Protein AF-A0EZT9-F1 (afdb_monomer_lite)

pLDDT: mean 88.37, std 11.9, range [39.78, 97.0]

Organism: Scophthalmus maximus (NCBI:txid52904)

Sequence (164 aa):
MTEWETAPAVAETPEIKLFGKWSTDDVQINDISLQDYIAVKEKYAKYLPHSGGRYAAKRFRKAQCPIVERLTNSMMMHGRNNGKKLMTVRIVKHAFEIIHLLTGENPLQVLVNAIINSGPREDSTRIGRAGTVRRQAVDVSPLRRVNQAIWLLCTGAREAAFRN

Radius of gyration: 20.3 Å; chains: 1; bounding box: 55×31×79 Å

Foldseek 3Di:
DDDDPDDPPPPPDPQQAACVPFGLDPADQPDPLQVQQAQRDDVARHNFLDDPDPQPPDPPSNSNRHLVVLLLQLLQDDPVSPPVSVVSSVVVVVVQVVVCVVPVDRSNNVVSVQLVVQFDQKDWDWDDDPPDTDTDIDGDRSNNSSNVSSNVVSVVVCVVPVPD

InterPro domains:
  IPR000235 Small ribosomal subunit protein uS7 [PIRSF002122] (12-164)
  IPR000235 Small ribosomal subunit protein uS7 [PTHR11205] (10-164)
  IPR005716 Ribosomal protein uS7, eukaryotic/archaeal [TIGR01028] (15-164)
  IPR005716 Ribosomal protein uS7, eukaryotic/archaeal [cd14867] (17-164)
  IPR020606 Small ribosomal subunit protein uS7, conserved site [PS00052] (69-95)
  IPR023798 Small ribosomal subunit protein uS7 domain [PF00177] (44-163)
  IPR036823 Small ribosomal subunit protein uS7 domain superfamily [G3DSA:1.10.455.10] (2-164)
  IPR036823 Small ribosomal subunit protein uS7 domain superfamily [SSF47973] (16-164)

Secondary structure (DSSP, 8-state):
------------PPP--BTTTB-STT-----GGGGGG---SGGG--SSS-----TTSSTTGGGGS-HHHHHHHHHT-SSTTTT-HHHHHHHHHHHHHHHHHHHSS-HHHHHHHHHHHHS-SEEEEEEEETTEEEEEEEEPPHHHHHHHHHHHHHHHHHHHHS--

Structure (mmCIF, N/CA/C/O backbone):
data_AF-A0EZT9-F1
#
_entry.id   AF-A0EZT9-F1
#
loop_
_atom_site.group_PDB
_atom_site.id
_atom_site.type_symbol
_atom_site.label_atom_id
_atom_site.label_alt_id
_atom_site.label_comp_id
_atom_site.label_asym_id
_atom_site.label_entity_id
_atom_site.label_seq_id
_atom_site.pdbx_PDB_ins_code
_atom_site.Cartn_x
_atom_site.Cartn_y
_atom_site.Cartn_z
_atom_site.occupancy
_atom_site.B_iso_or_equiv
_atom_site.auth_seq_id
_atom_site.auth_comp_id
_atom_site.auth_asym_id
_atom_site.auth_atom_id
_atom_site.pdbx_PDB_model_num
ATOM 1 N N . MET A 1 1 ? -16.391 -5.107 59.588 1.00 39.78 1 MET A N 1
ATOM 2 C CA . MET A 1 1 ? -17.049 -4.874 58.287 1.00 39.78 1 MET A CA 1
ATOM 3 C C . MET A 1 1 ? -15.984 -4.336 57.357 1.00 39.78 1 MET A C 1
ATOM 5 O O . MET A 1 1 ? -15.564 -3.206 57.527 1.00 39.78 1 MET A O 1
ATOM 9 N N . THR A 1 2 ? -15.435 -5.200 56.509 1.00 42.28 2 THR A N 1
ATOM 10 C CA . THR A 1 2 ? -14.370 -4.874 55.556 1.00 42.28 2 THR A CA 1
ATOM 11 C C . THR A 1 2 ? -14.983 -4.179 54.347 1.00 42.28 2 THR A C 1
ATOM 13 O O . THR A 1 2 ? -15.737 -4.804 53.601 1.00 42.28 2 THR A O 1
ATOM 16 N N . GLU A 1 3 ? -14.696 -2.890 54.190 1.00 46.06 3 GLU A N 1
ATOM 17 C CA . GLU A 1 3 ? -14.966 -2.152 52.959 1.00 46.06 3 GLU A CA 1
ATOM 18 C C . GLU A 1 3 ? -14.082 -2.726 51.849 1.00 46.06 3 GLU A C 1
ATOM 20 O O . GLU A 1 3 ? -12.867 -2.857 51.990 1.00 46.06 3 GLU A O 1
ATOM 25 N N . TRP A 1 4 ? -14.723 -3.159 50.773 1.00 55.16 4 TRP A N 1
ATOM 26 C CA . TRP A 1 4 ? -14.081 -3.628 49.560 1.00 55.16 4 TRP A CA 1
ATOM 27 C C . TRP A 1 4 ? -13.764 -2.394 48.712 1.00 55.16 4 TRP A C 1
ATOM 29 O O . TRP A 1 4 ? -14.658 -1.619 48.375 1.00 55.16 4 TRP A O 1
ATOM 39 N N . GLU A 1 5 ? -12.488 -2.193 48.384 1.00 49.56 5 GLU A N 1
ATOM 40 C CA . GLU A 1 5 ? -12.074 -1.218 47.377 1.00 49.56 5 GLU A CA 1
ATOM 41 C C . GLU A 1 5 ? -12.732 -1.584 46.040 1.00 49.56 5 GLU A C 1
ATOM 43 O O . GLU A 1 5 ? -12.378 -2.568 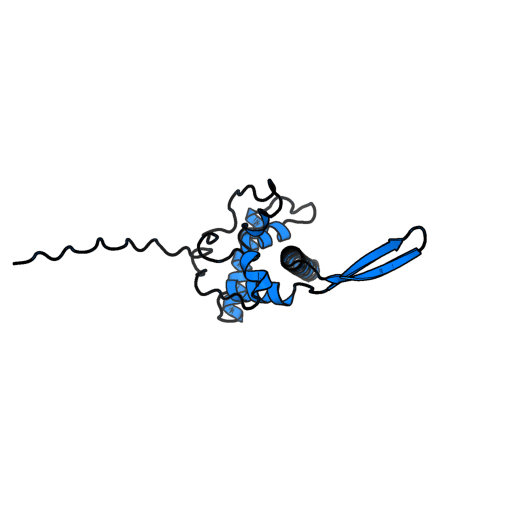45.387 1.00 49.56 5 GLU A O 1
ATOM 48 N N . THR A 1 6 ? -13.710 -0.784 45.618 1.00 56.25 6 THR A N 1
ATOM 49 C CA . THR A 1 6 ? -14.149 -0.720 44.224 1.00 56.25 6 THR A CA 1
ATOM 50 C C . THR A 1 6 ? -12.939 -0.350 43.370 1.00 56.25 6 THR A C 1
ATOM 52 O O . THR A 1 6 ? -12.494 0.799 43.401 1.00 56.25 6 THR A O 1
ATOM 55 N N . ALA A 1 7 ? -12.404 -1.303 42.603 1.00 53.88 7 ALA A N 1
ATOM 56 C CA . ALA A 1 7 ? -11.439 -1.001 41.552 1.00 53.88 7 ALA A CA 1
ATOM 57 C C . ALA A 1 7 ? -12.009 0.117 40.653 1.00 53.88 7 ALA A C 1
ATOM 59 O O . ALA A 1 7 ? -13.194 0.057 40.303 1.00 53.88 7 ALA A O 1
ATOM 60 N N . PRO A 1 8 ? -11.224 1.150 40.294 1.00 48.44 8 PRO A N 1
ATOM 61 C CA . PRO A 1 8 ? -11.726 2.224 39.451 1.00 48.44 8 PRO A CA 1
ATOM 62 C C . PRO A 1 8 ? -12.189 1.627 38.123 1.00 48.44 8 PRO A C 1
ATOM 64 O O . PRO A 1 8 ? -11.453 0.870 37.488 1.00 48.44 8 PRO A O 1
ATOM 67 N N . ALA A 1 9 ? -13.420 1.952 37.724 1.00 48.53 9 ALA A N 1
ATOM 68 C CA . ALA A 1 9 ? -13.963 1.576 36.429 1.00 48.53 9 ALA A CA 1
ATOM 69 C C . ALA A 1 9 ? -12.957 1.994 35.350 1.00 48.53 9 ALA A C 1
ATOM 71 O O . ALA A 1 9 ? -12.663 3.182 35.196 1.00 48.53 9 ALA A O 1
ATOM 72 N N . VAL A 1 10 ? -12.388 1.013 34.645 1.00 52.72 10 VAL A N 1
ATOM 73 C CA . VAL A 1 10 ? -11.550 1.265 33.477 1.00 52.72 10 VAL A CA 1
ATOM 74 C C . VAL A 1 10 ? -12.440 2.029 32.511 1.00 52.72 10 VAL A C 1
ATOM 76 O O . VAL A 1 10 ? -13.406 1.474 31.995 1.00 52.72 10 VAL A O 1
ATOM 79 N N . ALA A 1 11 ? -12.182 3.324 32.342 1.00 47.41 11 ALA A N 1
ATOM 80 C CA . ALA A 1 11 ? -12.879 4.118 31.351 1.00 47.41 11 ALA A CA 1
ATOM 81 C C . ALA A 1 11 ? -12.663 3.424 30.004 1.00 47.41 11 ALA A C 1
ATOM 83 O O . ALA A 1 11 ? -11.530 3.384 29.519 1.00 47.41 11 ALA A O 1
ATOM 84 N N . GLU A 1 12 ? -13.716 2.823 29.443 1.00 57.19 12 GLU A N 1
ATOM 85 C CA . GLU A 1 12 ? -13.663 2.237 28.110 1.00 57.19 12 GLU A CA 1
ATOM 86 C C . GLU A 1 12 ? -13.284 3.355 27.141 1.00 57.19 12 GLU A C 1
ATOM 88 O O . GLU A 1 12 ? -14.081 4.235 26.804 1.00 57.19 12 GLU A O 1
ATOM 93 N N . THR A 1 13 ? -12.012 3.387 26.752 1.00 63.56 13 THR A N 1
ATOM 94 C CA . THR A 1 13 ? -11.543 4.299 25.719 1.00 63.56 13 THR A CA 1
ATOM 95 C C . THR A 1 13 ? -12.343 3.997 24.455 1.00 63.56 13 THR A C 1
ATOM 97 O O . THR A 1 13 ? -12.365 2.834 24.046 1.00 63.56 13 THR A O 1
ATOM 100 N N . PRO A 1 14 ? -12.996 4.993 23.831 1.00 71.62 14 PRO A N 1
ATOM 101 C CA . PRO A 1 14 ? -13.825 4.747 22.662 1.00 71.62 14 PRO A CA 1
ATOM 102 C C . PRO A 1 14 ? -12.993 4.082 21.563 1.00 71.62 14 PRO A C 1
ATOM 104 O O . PRO A 1 14 ? -11.941 4.593 21.167 1.00 71.62 14 PRO A O 1
ATOM 107 N N . GLU A 1 15 ? -13.479 2.936 21.092 1.00 76.81 15 GLU A N 1
ATOM 108 C CA . GLU A 1 15 ? -12.831 2.131 20.062 1.00 76.81 15 GLU A CA 1
ATOM 109 C C . GLU A 1 15 ? -12.646 2.954 18.776 1.00 76.81 15 GLU A C 1
ATOM 111 O O . GLU A 1 15 ? -13.589 3.554 18.241 1.00 76.81 15 GLU A O 1
ATOM 116 N N . ILE A 1 16 ? -11.415 3.001 18.261 1.00 84.44 16 ILE A N 1
ATOM 117 C CA . ILE A 1 16 ? -11.086 3.810 17.087 1.00 84.44 16 ILE A CA 1
ATOM 118 C C . ILE A 1 16 ? -11.550 3.080 15.828 1.00 84.44 16 ILE A C 1
ATOM 120 O O . ILE A 1 16 ? -10.855 2.225 15.285 1.00 84.44 16 ILE A O 1
ATOM 124 N N . LYS A 1 17 ? -12.707 3.482 15.303 1.00 88.44 17 LYS A N 1
ATOM 125 C CA . LYS A 1 17 ? -13.243 2.951 14.043 1.00 88.44 17 LYS A CA 1
ATOM 126 C C . LYS A 1 17 ? -12.810 3.805 12.858 1.00 88.44 17 LYS A C 1
ATOM 128 O O . LYS A 1 17 ? -13.089 5.007 12.791 1.00 88.44 17 LYS A O 1
ATOM 133 N N . LEU A 1 18 ? -12.167 3.191 11.867 1.00 88.75 18 LEU A N 1
ATOM 134 C CA . LEU A 1 18 ? -11.806 3.864 10.624 1.00 88.75 18 LEU A CA 1
ATOM 135 C C . LEU A 1 18 ? -13.076 4.325 9.893 1.00 88.75 18 LEU A C 1
ATOM 137 O O . LEU A 1 18 ? -14.039 3.574 9.726 1.00 88.75 18 LEU A O 1
ATOM 141 N N . PHE A 1 19 ? -13.077 5.585 9.456 1.00 90.75 19 PHE A N 1
ATOM 142 C CA . PHE A 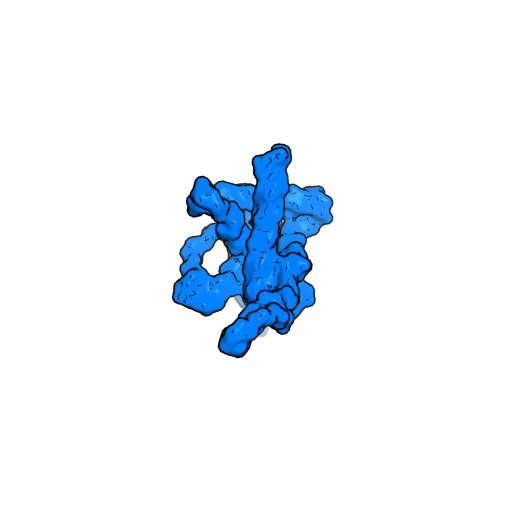1 19 ? -14.235 6.279 8.883 1.00 90.75 19 PHE A CA 1
ATOM 143 C C . PHE A 1 19 ? -15.488 6.271 9.782 1.00 90.75 19 PHE A C 1
ATOM 145 O O . PHE A 1 19 ? -16.586 6.518 9.285 1.00 90.75 19 PHE A O 1
ATOM 152 N N . GLY A 1 20 ? -15.333 5.990 11.082 1.00 87.75 20 GLY A N 1
ATOM 153 C CA . GLY A 1 20 ? -16.432 5.849 12.042 1.00 87.75 20 GLY A CA 1
ATOM 154 C C . GLY A 1 20 ? -17.278 4.584 11.862 1.00 87.75 20 GLY A C 1
ATOM 155 O O . GLY A 1 20 ? -18.305 4.462 12.519 1.00 87.75 20 GLY A O 1
ATOM 156 N N . LYS A 1 21 ? -16.881 3.663 10.973 1.00 89.38 21 LYS A N 1
ATOM 157 C CA . LYS A 1 21 ? -17.663 2.462 10.629 1.00 89.38 21 LYS A CA 1
ATOM 158 C C . LYS A 1 21 ? -16.894 1.162 10.854 1.00 89.38 21 LYS A C 1
ATOM 160 O O . LYS A 1 21 ? -17.462 0.205 11.363 1.00 89.38 21 LYS A O 1
ATOM 165 N N . TRP A 1 22 ? -15.617 1.122 10.478 1.00 91.06 22 TRP A N 1
ATOM 166 C CA . TRP A 1 2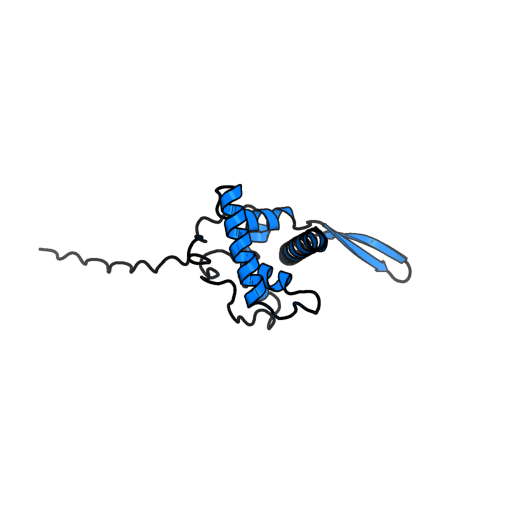2 ? -14.852 -0.124 10.405 1.00 91.06 22 TRP A CA 1
ATOM 167 C C . TRP A 1 22 ? -13.947 -0.287 11.625 1.00 91.06 22 TRP A C 1
ATOM 169 O O . TRP A 1 22 ? -13.073 0.553 11.839 1.00 91.06 22 TRP A O 1
ATOM 179 N N . SER A 1 23 ? -14.134 -1.358 12.400 1.00 89.56 23 SER A N 1
ATOM 180 C CA . SER A 1 23 ? -13.210 -1.713 13.487 1.00 89.56 23 SER A CA 1
ATOM 181 C C . SER A 1 23 ? -11.861 -2.182 12.930 1.00 89.56 23 SER A C 1
ATOM 183 O O . SER A 1 23 ? -11.795 -2.804 11.863 1.00 89.56 23 SER A O 1
ATOM 185 N N . THR A 1 24 ? -10.780 -1.849 13.636 1.00 85.25 24 THR A N 1
ATOM 186 C CA . THR A 1 24 ? -9.411 -2.293 13.339 1.00 85.25 24 THR A CA 1
ATOM 187 C C . THR A 1 24 ? -8.988 -3.533 14.119 1.00 85.25 24 THR A C 1
ATOM 189 O O . THR A 1 24 ? -7.964 -4.126 13.774 1.00 85.25 24 THR A O 1
ATOM 192 N N . ASP A 1 25 ? -9.744 -3.919 15.144 1.00 83.75 25 ASP A N 1
ATOM 193 C CA . ASP A 1 25 ? -9.283 -4.870 16.162 1.00 83.75 25 ASP A CA 1
ATOM 194 C C . ASP A 1 25 ? -9.462 -6.319 15.698 1.00 83.75 25 ASP A C 1
ATOM 196 O O . ASP A 1 25 ? -8.585 -7.160 15.903 1.00 83.75 25 ASP A O 1
ATOM 200 N N . ASP A 1 26 ? -10.517 -6.573 14.923 1.00 83.56 26 ASP A N 1
ATOM 201 C CA . ASP A 1 26 ? -10.815 -7.885 14.342 1.00 83.56 26 ASP A CA 1
ATOM 202 C C . ASP A 1 26 ? -9.888 -8.268 13.172 1.00 83.56 26 ASP A C 1
ATOM 204 O O . ASP A 1 26 ? -9.961 -9.380 12.647 1.00 83.56 26 ASP A O 1
ATOM 208 N N . VAL A 1 27 ? -9.009 -7.359 12.727 1.00 88.31 27 VAL A N 1
ATOM 209 C CA . VAL A 1 27 ? -8.178 -7.574 11.535 1.00 88.31 27 VAL A CA 1
ATOM 210 C C . VAL A 1 27 ? -7.022 -8.531 11.836 1.00 88.31 27 VAL A C 1
ATOM 212 O O . VAL A 1 27 ? -6.096 -8.224 12.596 1.00 88.31 27 VAL A O 1
ATOM 215 N N . GLN A 1 28 ? -7.023 -9.680 11.163 1.00 89.44 28 GLN A N 1
ATOM 216 C CA . GLN A 1 28 ? -5.993 -10.708 11.273 1.00 89.44 28 GLN A CA 1
ATOM 217 C C . GLN A 1 28 ? -4.988 -10.634 10.123 1.00 89.44 28 GLN A C 1
ATOM 219 O O . GLN A 1 28 ? -5.332 -10.410 8.962 1.00 89.44 28 GLN A O 1
ATOM 224 N N . ILE A 1 29 ? -3.713 -10.839 10.450 1.00 90.31 29 ILE A N 1
ATOM 225 C CA . ILE A 1 29 ? -2.616 -10.881 9.480 1.00 90.31 29 ILE A CA 1
ATOM 226 C C . ILE A 1 29 ? -2.074 -12.310 9.480 1.00 90.31 29 ILE A C 1
ATOM 228 O O . ILE A 1 29 ? -1.418 -12.716 10.432 1.00 90.31 29 ILE A O 1
ATOM 232 N N . ASN A 1 30 ? -2.349 -13.060 8.410 1.00 89.12 30 ASN A N 1
ATOM 233 C CA . ASN A 1 30 ? -1.994 -14.482 8.323 1.00 89.12 30 ASN A CA 1
ATOM 234 C C . ASN A 1 30 ? -0.498 -14.731 8.023 1.00 89.12 30 ASN A C 1
ATOM 236 O O . ASN A 1 30 ? 0.010 -15.812 8.303 1.00 89.12 30 ASN A O 1
ATOM 240 N N . ASP A 1 31 ? 0.218 -13.757 7.443 1.00 89.19 31 ASP A N 1
ATOM 241 C CA . ASP A 1 31 ? 1.655 -13.864 7.136 1.00 89.19 31 ASP A CA 1
ATOM 242 C C . ASP A 1 31 ? 2.489 -13.178 8.233 1.00 89.19 31 ASP A C 1
ATOM 244 O O . ASP A 1 31 ? 2.549 -11.946 8.311 1.00 89.19 31 ASP A O 1
ATOM 248 N N . ILE A 1 32 ? 3.169 -13.991 9.049 1.00 91.19 32 ILE A N 1
ATOM 249 C CA . ILE A 1 32 ? 4.007 -13.557 10.181 1.00 91.19 32 ILE A CA 1
ATOM 250 C C . ILE A 1 32 ? 5.089 -12.564 9.725 1.00 91.19 32 ILE A C 1
ATOM 252 O O . ILE A 1 32 ? 5.381 -11.594 10.419 1.00 91.19 32 ILE A O 1
ATOM 256 N N . SER A 1 33 ? 5.651 -12.743 8.523 1.00 90.50 33 SER A N 1
ATOM 257 C CA . SER A 1 33 ? 6.724 -11.876 8.016 1.00 90.50 33 SER A CA 1
ATOM 258 C C . SER A 1 33 ? 6.266 -10.441 7.727 1.00 90.50 33 SER A C 1
ATOM 260 O O . SER A 1 33 ? 7.088 -9.522 7.679 1.00 90.50 33 SER A O 1
ATOM 262 N N . LEU A 1 34 ? 4.962 -10.235 7.519 1.00 91.06 34 LEU A N 1
ATOM 263 C CA . LEU A 1 34 ? 4.371 -8.946 7.155 1.00 91.06 34 LEU A CA 1
ATOM 264 C C . LEU A 1 34 ? 3.708 -8.235 8.338 1.00 91.06 34 LEU A C 1
ATOM 266 O O . LEU A 1 34 ? 3.404 -7.046 8.216 1.00 91.06 34 LEU A O 1
ATOM 270 N N . GLN A 1 35 ? 3.526 -8.922 9.468 1.00 90.44 35 GLN A N 1
ATOM 271 C CA . GLN A 1 35 ? 2.836 -8.414 10.655 1.00 90.44 35 GLN A CA 1
ATOM 272 C C . GLN A 1 35 ? 3.401 -7.068 11.134 1.00 90.44 35 GLN A C 1
ATOM 274 O O . GLN A 1 35 ? 2.643 -6.117 11.315 1.00 90.44 35 GLN A O 1
ATOM 279 N N . ASP A 1 36 ? 4.726 -6.937 11.216 1.00 89.12 36 ASP A N 1
ATOM 280 C CA . ASP A 1 36 ? 5.385 -5.700 11.671 1.00 89.12 36 ASP A CA 1
ATOM 281 C C . ASP A 1 36 ? 5.387 -4.570 10.624 1.00 89.12 36 ASP A C 1
ATOM 283 O O . ASP A 1 36 ? 5.657 -3.406 10.932 1.00 89.12 36 ASP A O 1
ATOM 287 N N . TYR A 1 37 ? 5.102 -4.895 9.360 1.00 91.19 37 TYR A N 1
ATOM 288 C CA . TYR A 1 37 ? 5.162 -3.959 8.231 1.00 91.19 37 TYR A CA 1
ATOM 289 C C . TYR A 1 37 ? 3.784 -3.499 7.738 1.00 91.19 37 TYR A C 1
ATOM 291 O O . TYR A 1 37 ? 3.704 -2.609 6.873 1.00 91.19 37 TYR A O 1
ATOM 299 N N . ILE A 1 38 ? 2.716 -4.081 8.287 1.00 91.50 38 ILE A N 1
ATOM 300 C CA . ILE A 1 38 ? 1.316 -3.731 8.051 1.00 91.50 38 ILE A CA 1
ATOM 301 C C . ILE A 1 38 ? 0.761 -3.088 9.330 1.00 91.50 38 ILE A C 1
ATOM 303 O O . ILE A 1 38 ? 0.203 -3.732 10.212 1.00 91.50 38 ILE A O 1
ATOM 307 N N . ALA A 1 39 ? 0.911 -1.768 9.418 1.00 89.12 39 ALA A N 1
ATOM 308 C CA . ALA A 1 39 ? 0.388 -0.971 10.520 1.00 89.12 39 ALA A CA 1
ATOM 309 C C . ALA A 1 39 ? -1.141 -0.803 10.404 1.00 89.12 39 ALA A C 1
ATOM 311 O O . ALA A 1 39 ? -1.623 0.106 9.723 1.00 89.12 39 ALA A O 1
ATOM 312 N N . VAL A 1 40 ? -1.894 -1.702 11.042 1.00 83.19 40 VAL A N 1
ATOM 313 C CA . VAL A 1 40 ? -3.371 -1.646 11.142 1.00 83.19 40 VAL A CA 1
ATOM 314 C C . VAL A 1 40 ? -3.854 -1.700 12.592 1.00 83.19 40 VAL A C 1
ATOM 316 O O . VAL A 1 40 ? -4.842 -1.052 12.913 1.00 83.19 40 VAL A O 1
ATOM 319 N N . LYS A 1 41 ? -3.137 -2.416 13.465 1.00 81.25 41 LYS A N 1
ATOM 320 C CA . LYS A 1 41 ? -3.565 -2.695 14.842 1.00 81.25 41 LYS A CA 1
ATOM 321 C C . LYS A 1 41 ? -3.299 -1.538 15.815 1.00 81.25 41 LYS A C 1
ATOM 323 O O . LYS A 1 41 ? -2.300 -0.824 15.668 1.00 81.25 41 LYS A O 1
ATOM 328 N N . GLU A 1 42 ? -4.181 -1.414 16.812 1.00 78.19 42 GLU A N 1
ATOM 329 C CA . GLU A 1 42 ? -4.107 -0.596 18.040 1.00 78.19 42 GLU A CA 1
ATOM 330 C C . GLU A 1 42 ? -3.409 0.767 17.876 1.00 78.19 42 GLU A C 1
ATOM 332 O O . GLU A 1 42 ? -4.034 1.779 17.571 1.00 78.19 42 GLU A O 1
ATOM 337 N N . LYS A 1 43 ? -2.077 0.803 18.032 1.00 80.94 43 LYS A N 1
ATOM 338 C CA . LYS A 1 43 ? -1.245 2.022 18.013 1.00 80.94 43 LYS A CA 1
ATOM 339 C C . LYS A 1 43 ? -1.325 2.806 16.703 1.00 80.94 43 LYS A C 1
ATOM 341 O O . LYS A 1 43 ? -0.977 3.988 16.666 1.00 80.94 43 LYS A O 1
ATOM 346 N N . TYR A 1 44 ? -1.719 2.148 15.617 1.00 83.44 44 TYR A N 1
ATOM 347 C CA . TYR A 1 44 ? -1.796 2.739 14.284 1.00 83.44 44 TYR A CA 1
ATOM 348 C C . TYR A 1 44 ? -3.232 2.974 13.809 1.00 83.44 44 TYR A C 1
ATOM 350 O O . TYR A 1 44 ? -3.414 3.516 12.713 1.00 83.44 44 TYR A O 1
ATOM 358 N N . ALA A 1 45 ? -4.230 2.622 14.624 1.00 84.81 45 ALA A N 1
ATOM 359 C CA . ALA A 1 45 ? -5.629 2.887 14.334 1.00 84.81 45 ALA A CA 1
ATOM 360 C C . ALA A 1 45 ? -5.883 4.402 14.331 1.00 84.81 45 ALA A C 1
ATOM 362 O O . ALA A 1 45 ? -5.485 5.139 15.235 1.00 84.81 45 ALA A O 1
ATOM 363 N N . LYS A 1 46 ? -6.515 4.895 13.264 1.00 87.19 46 LYS A N 1
ATOM 364 C CA . LYS A 1 46 ? -6.891 6.307 13.106 1.00 87.19 46 LYS A CA 1
ATOM 365 C C . LYS A 1 46 ? -8.272 6.385 12.482 1.00 87.19 46 LYS A C 1
ATOM 367 O O . LYS A 1 46 ? -8.572 5.630 11.564 1.00 87.19 46 LYS A O 1
ATOM 372 N N . TYR A 1 47 ? -9.066 7.370 12.898 1.00 90.00 47 TYR A N 1
ATOM 373 C CA . TYR A 1 47 ? -10.386 7.632 12.314 1.00 90.00 47 TYR A CA 1
ATOM 374 C C . TYR A 1 47 ? -10.324 7.988 10.826 1.00 90.00 47 TYR A C 1
ATOM 376 O O . TYR A 1 47 ? -11.203 7.617 10.051 1.00 90.00 47 TYR A O 1
ATOM 384 N N . LEU A 1 48 ? -9.278 8.708 10.414 1.00 91.25 48 LEU A N 1
ATOM 385 C CA . LEU A 1 48 ? -9.074 9.135 9.036 1.00 91.25 48 LEU A CA 1
ATOM 386 C C . LEU A 1 48 ? -7.661 8.767 8.568 1.00 91.25 48 LEU A C 1
ATOM 388 O O . LEU A 1 48 ? -6.697 8.968 9.313 1.00 91.25 48 LEU A O 1
ATOM 392 N N . PRO A 1 49 ? -7.489 8.326 7.308 1.00 90.94 49 PRO A N 1
ATOM 393 C CA . PRO A 1 49 ? -6.181 8.003 6.731 1.00 90.94 49 PRO A CA 1
ATOM 394 C C . PRO A 1 49 ? -5.373 9.257 6.329 1.00 90.94 49 PRO A C 1
ATOM 396 O O . PRO A 1 49 ? -4.654 9.269 5.330 1.00 90.94 49 PRO A O 1
ATOM 399 N N . HIS A 1 50 ? -5.491 10.340 7.101 1.00 91.50 50 HIS A N 1
ATOM 400 C CA . HIS A 1 50 ? -4.809 11.612 6.883 1.00 91.50 50 HIS A CA 1
ATOM 401 C C . HIS A 1 50 ? -4.181 12.097 8.191 1.00 91.50 50 HIS A C 1
ATOM 403 O O . HIS A 1 50 ? -4.822 12.796 8.970 1.00 91.50 50 HIS A O 1
ATOM 409 N N . SER A 1 51 ? -2.919 11.738 8.438 1.00 87.56 51 SER A N 1
ATOM 410 C CA . SER A 1 51 ? -2.320 11.956 9.759 1.00 87.56 51 SER A CA 1
ATOM 411 C C . SER A 1 51 ? -1.308 13.091 9.874 1.00 87.56 51 SER A C 1
ATOM 413 O O . SER A 1 51 ? -0.887 13.403 10.983 1.00 87.56 51 SER A O 1
ATOM 415 N N . GLY A 1 52 ? -0.857 13.675 8.759 1.00 86.62 52 GLY A N 1
ATOM 416 C CA . GLY A 1 52 ? 0.222 14.676 8.775 1.00 86.62 52 GLY A CA 1
ATOM 417 C C . GLY A 1 52 ? 1.572 14.140 9.285 1.00 86.62 52 GLY A C 1
ATOM 418 O O . GLY A 1 52 ? 2.481 14.918 9.571 1.00 86.62 52 GLY A O 1
ATOM 419 N N . GLY A 1 53 ? 1.722 12.816 9.415 1.00 88.25 53 GLY A N 1
ATOM 420 C CA . GLY A 1 53 ? 2.907 12.191 9.994 1.00 88.25 53 GLY A CA 1
ATOM 421 C C . GLY A 1 53 ? 4.165 12.335 9.131 1.00 88.25 53 GLY A C 1
ATOM 422 O O . GLY A 1 53 ? 4.148 12.142 7.914 1.00 88.25 53 GLY A O 1
ATOM 423 N N . ARG A 1 54 ? 5.307 12.608 9.774 1.00 91.25 54 ARG A N 1
ATOM 424 C CA . ARG A 1 54 ? 6.628 12.718 9.123 1.00 91.25 54 ARG A CA 1
ATOM 425 C C . ARG A 1 54 ? 7.306 11.351 8.968 1.00 91.25 54 ARG A C 1
ATOM 427 O O . ARG A 1 54 ? 8.355 11.080 9.559 1.00 91.25 54 ARG A O 1
ATOM 434 N N . TYR A 1 55 ? 6.710 10.486 8.150 1.00 92.56 55 TYR A N 1
ATOM 435 C CA . TYR A 1 55 ? 7.179 9.107 7.940 1.00 92.56 55 TYR A CA 1
ATOM 436 C C . TYR A 1 55 ? 8.419 8.981 7.039 1.00 92.56 55 TYR A C 1
ATOM 438 O O . TYR A 1 55 ? 9.059 7.933 7.027 1.00 92.56 55 TYR A O 1
ATOM 446 N N . ALA A 1 56 ? 8.781 10.040 6.308 1.00 91.31 56 ALA A N 1
ATOM 447 C CA . ALA A 1 56 ? 9.935 10.053 5.404 1.00 91.31 56 ALA A CA 1
ATOM 448 C C . ALA A 1 56 ? 11.268 10.409 6.092 1.00 91.31 56 ALA A C 1
ATOM 450 O O . ALA A 1 56 ? 12.328 10.166 5.527 1.00 91.31 56 ALA A O 1
ATOM 451 N N . ALA A 1 57 ? 11.236 10.962 7.311 1.00 92.06 57 ALA A N 1
ATOM 452 C CA . ALA A 1 57 ? 12.425 11.527 7.957 1.00 92.06 57 ALA A CA 1
ATOM 453 C C . ALA A 1 57 ? 13.495 10.491 8.360 1.00 92.06 57 ALA A C 1
ATOM 455 O O . ALA A 1 57 ? 14.658 10.846 8.513 1.00 92.06 57 ALA A O 1
ATOM 456 N N . LYS A 1 58 ? 13.122 9.221 8.571 1.00 93.25 58 LYS A N 1
ATOM 457 C CA . LYS A 1 58 ? 14.066 8.131 8.880 1.00 93.25 58 LYS A CA 1
ATOM 458 C C . LYS A 1 58 ? 13.709 6.877 8.087 1.00 93.25 58 LYS A C 1
ATOM 460 O O . LYS A 1 58 ? 12.529 6.596 7.860 1.00 93.25 58 LYS A O 1
ATOM 465 N N . ARG A 1 59 ? 14.730 6.089 7.728 1.00 85.12 59 ARG A N 1
ATOM 466 C CA . ARG A 1 59 ? 14.556 4.750 7.140 1.00 85.12 59 ARG A CA 1
ATOM 467 C C . ARG A 1 59 ? 13.715 3.908 8.118 1.00 85.12 59 ARG A C 1
ATOM 469 O O . ARG A 1 59 ? 13.913 4.004 9.323 1.00 85.12 59 ARG A O 1
ATOM 476 N N . PHE A 1 60 ? 12.732 3.167 7.603 1.00 90.44 60 PHE A N 1
ATOM 477 C CA . PHE A 1 60 ? 11.752 2.341 8.344 1.00 90.44 60 PHE A CA 1
ATOM 478 C C . PHE A 1 60 ? 10.575 3.039 9.041 1.00 90.44 60 PHE A C 1
ATOM 480 O O . PHE A 1 60 ? 9.580 2.369 9.308 1.00 90.44 60 PHE A O 1
ATOM 487 N N . ARG A 1 61 ? 10.557 4.371 9.210 1.00 91.81 61 ARG A N 1
ATOM 488 C CA . ARG A 1 61 ? 9.346 5.057 9.727 1.00 91.81 61 ARG A CA 1
ATOM 489 C C . ARG A 1 61 ? 8.118 4.865 8.834 1.00 91.81 61 ARG A C 1
ATOM 491 O O . ARG A 1 61 ? 6.995 4.915 9.318 1.00 91.81 61 ARG A O 1
ATOM 498 N N . LYS A 1 62 ? 8.318 4.567 7.547 1.00 91.62 62 LYS A N 1
ATOM 499 C CA . LYS A 1 62 ? 7.243 4.199 6.613 1.00 91.62 62 LYS A CA 1
ATOM 500 C C . LYS A 1 62 ? 6.453 2.954 7.049 1.00 91.62 62 LYS A C 1
ATOM 502 O O . LYS A 1 62 ? 5.273 2.879 6.729 1.00 91.62 62 LYS A O 1
ATOM 507 N N . ALA A 1 63 ? 7.072 2.005 7.759 1.00 91.56 63 ALA A N 1
ATOM 508 C CA . ALA A 1 63 ? 6.388 0.804 8.251 1.00 91.56 63 ALA A CA 1
ATOM 509 C C . ALA A 1 63 ? 5.316 1.143 9.302 1.00 91.56 63 ALA A C 1
ATOM 511 O O . ALA A 1 63 ? 4.264 0.526 9.323 1.00 91.56 63 ALA A O 1
ATOM 512 N N . GLN A 1 64 ? 5.550 2.199 10.087 1.00 91.44 64 GLN A N 1
ATOM 513 C CA . GLN A 1 64 ? 4.650 2.702 11.133 1.00 91.44 64 GLN A CA 1
ATOM 514 C C . GLN A 1 64 ? 3.497 3.565 10.583 1.00 91.44 64 GLN A C 1
ATOM 516 O O . GLN A 1 64 ? 2.678 4.081 11.342 1.00 91.44 64 GLN A O 1
ATOM 521 N N . CYS A 1 65 ? 3.463 3.817 9.271 1.00 92.50 65 CYS A N 1
ATOM 522 C CA . CYS A 1 65 ? 2.386 4.574 8.642 1.00 92.50 65 CYS A CA 1
ATOM 523 C C . CYS A 1 65 ? 1.184 3.648 8.410 1.00 92.50 65 CYS A C 1
ATOM 525 O O . CYS A 1 65 ? 1.380 2.601 7.781 1.00 92.50 65 CYS A O 1
ATOM 527 N N . PRO A 1 66 ? -0.036 4.031 8.843 1.00 94.00 66 PRO A N 1
ATOM 528 C CA . PRO A 1 66 ? -1.225 3.205 8.674 1.00 94.00 66 PRO A CA 1
ATOM 529 C C . PRO A 1 66 ? -1.409 2.739 7.229 1.00 94.00 66 PRO A C 1
ATOM 531 O O . PRO A 1 66 ? -1.208 3.517 6.288 1.00 94.00 66 PRO A O 1
ATOM 534 N N . ILE A 1 67 ? -1.807 1.481 7.027 1.00 93.56 67 ILE A N 1
ATOM 535 C CA . ILE A 1 67 ? -1.814 0.882 5.681 1.00 93.56 67 ILE A CA 1
ATOM 536 C C . ILE A 1 67 ? -2.742 1.625 4.708 1.00 93.56 67 ILE A C 1
ATOM 538 O O . ILE A 1 67 ? -2.383 1.858 3.552 1.00 93.56 67 ILE A O 1
ATOM 542 N N . VAL A 1 68 ? -3.892 2.092 5.201 1.00 94.00 68 VAL A N 1
ATOM 543 C CA . VAL A 1 68 ? -4.867 2.862 4.418 1.00 94.00 68 VAL A CA 1
ATOM 544 C C . VAL A 1 68 ? -4.299 4.227 4.031 1.00 94.00 68 VAL A C 1
ATOM 546 O O . VAL A 1 68 ? -4.496 4.696 2.911 1.00 94.00 68 VAL A O 1
ATOM 549 N N . GLU A 1 69 ? -3.508 4.854 4.905 1.00 94.88 69 GLU A N 1
ATOM 550 C CA . GLU A 1 69 ? -2.810 6.093 4.564 1.00 94.88 69 GLU A CA 1
ATOM 551 C C . GLU A 1 69 ? -1.753 5.848 3.475 1.00 94.88 69 GLU A C 1
ATOM 553 O O . GLU A 1 69 ? -1.647 6.631 2.530 1.00 94.88 69 GLU A O 1
ATOM 558 N N . ARG A 1 70 ? -1.025 4.726 3.522 1.00 94.81 70 ARG A N 1
ATOM 559 C CA . ARG A 1 70 ? -0.090 4.344 2.447 1.00 94.81 70 ARG A CA 1
ATOM 560 C C . ARG A 1 70 ? -0.807 4.132 1.111 1.00 94.81 70 ARG A C 1
ATOM 562 O O . ARG A 1 70 ? -0.302 4.608 0.097 1.00 94.81 70 ARG A O 1
ATOM 569 N N . LEU A 1 71 ? -1.982 3.500 1.115 1.00 94.88 71 LEU A N 1
ATOM 570 C CA . LEU A 1 71 ? -2.822 3.336 -0.077 1.00 94.88 71 LEU A CA 1
ATOM 571 C C . LEU A 1 71 ? -3.262 4.693 -0.647 1.00 94.88 71 LEU A C 1
ATOM 573 O O . LEU A 1 71 ? -3.051 4.966 -1.830 1.00 94.88 71 LEU A O 1
ATOM 577 N N . THR A 1 72 ? -3.801 5.583 0.196 1.00 94.81 72 THR A N 1
ATOM 578 C CA . THR A 1 72 ? -4.222 6.925 -0.253 1.00 94.81 72 THR A CA 1
ATOM 579 C C . THR A 1 72 ? -3.063 7.727 -0.833 1.00 94.81 72 THR A C 1
ATOM 581 O O . THR A 1 72 ? -3.267 8.409 -1.835 1.00 94.81 72 THR A O 1
ATOM 584 N N . ASN A 1 73 ? -1.858 7.614 -0.255 1.00 94.06 73 ASN A N 1
ATOM 585 C CA . ASN A 1 73 ? -0.658 8.294 -0.739 1.00 94.06 73 ASN A CA 1
ATOM 586 C C . ASN A 1 73 ? -0.220 7.771 -2.122 1.00 94.06 73 ASN A C 1
ATOM 588 O O . ASN A 1 73 ? 0.178 8.564 -2.975 1.00 94.06 73 ASN A O 1
ATOM 592 N N . SER A 1 74 ? -0.315 6.461 -2.364 1.00 93.75 74 SER A N 1
ATOM 593 C CA . SER A 1 74 ? 0.024 5.851 -3.660 1.00 93.75 74 SER A CA 1
ATOM 594 C C . SER A 1 74 ? -0.992 6.172 -4.764 1.00 93.75 74 SER A C 1
ATOM 596 O O . SER A 1 74 ? -0.622 6.285 -5.934 1.00 93.75 74 SER A O 1
ATOM 598 N N . MET A 1 75 ? -2.261 6.409 -4.420 1.00 92.81 75 MET A N 1
ATOM 599 C CA . MET A 1 75 ? -3.278 6.810 -5.404 1.00 92.81 75 MET A CA 1
ATOM 600 C C . MET A 1 75 ? -3.064 8.215 -5.986 1.00 92.81 75 MET A C 1
ATOM 602 O O . MET A 1 75 ? -3.487 8.475 -7.110 1.00 92.81 75 MET A O 1
ATOM 606 N N . MET A 1 76 ? -2.379 9.111 -5.267 1.00 93.62 76 MET A N 1
ATOM 607 C CA . MET A 1 76 ? -2.188 10.519 -5.669 1.00 93.62 76 MET A CA 1
ATOM 608 C C . MET A 1 76 ? -1.154 10.711 -6.789 1.00 93.62 76 MET A C 1
ATOM 610 O O . MET A 1 76 ? -0.872 11.842 -7.166 1.00 93.62 76 MET A O 1
ATOM 614 N N . MET A 1 77 ? -0.518 9.642 -7.269 1.00 87.06 77 MET A N 1
ATOM 615 C CA . MET A 1 77 ? 0.576 9.727 -8.240 1.00 87.06 77 MET A CA 1
ATOM 616 C C . MET A 1 77 ? 0.080 10.136 -9.648 1.00 87.06 77 MET A C 1
ATOM 618 O O . MET A 1 77 ? -1.112 10.052 -9.942 1.00 87.06 77 MET A O 1
ATOM 622 N N . HIS A 1 78 ? 1.020 10.516 -10.528 1.00 83.69 78 HIS A N 1
ATOM 623 C CA . HIS A 1 78 ? 0.841 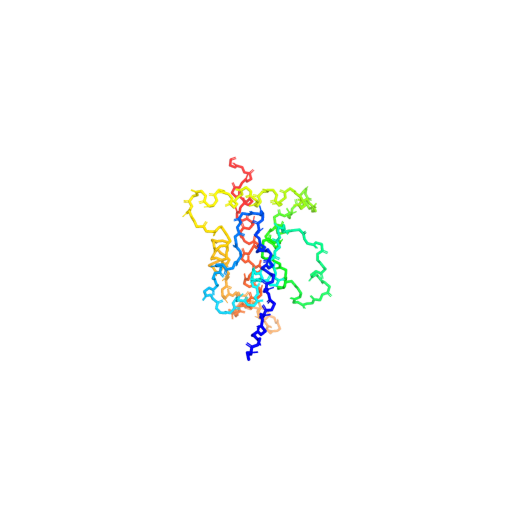10.971 -11.926 1.00 83.69 78 HIS A CA 1
ATOM 624 C C . HIS A 1 78 ? 0.441 12.441 -12.139 1.00 83.69 78 HIS A C 1
ATOM 626 O O . HIS A 1 78 ? -0.552 12.753 -12.796 1.00 83.69 78 HIS A O 1
ATOM 632 N N . GLY A 1 79 ? 1.273 13.368 -11.658 1.00 87.38 79 GLY A N 1
ATOM 633 C CA . GLY A 1 79 ? 1.307 14.763 -12.114 1.00 87.38 79 GLY A CA 1
ATOM 634 C C . GLY A 1 79 ? 0.074 15.566 -11.703 1.00 87.38 79 GLY A C 1
ATOM 635 O O . GLY A 1 79 ? 0.075 16.212 -10.660 1.00 87.38 79 GLY A O 1
ATOM 636 N N . ARG A 1 80 ? -1.006 15.494 -12.489 1.00 89.25 80 ARG A N 1
ATOM 637 C CA . ARG A 1 80 ? -2.266 16.237 -12.282 1.00 89.25 80 ARG A CA 1
ATOM 638 C C . ARG A 1 80 ? -2.940 15.948 -10.933 1.00 89.25 80 ARG A C 1
ATOM 640 O O . ARG A 1 80 ? -3.688 16.792 -10.427 1.00 89.25 80 ARG A O 1
ATOM 647 N N . ASN A 1 81 ? -2.704 14.767 -10.366 1.00 90.19 81 ASN A N 1
ATOM 648 C CA . ASN A 1 81 ? -3.290 14.338 -9.093 1.00 90.19 81 ASN A CA 1
ATOM 649 C C . ASN A 1 81 ? -2.325 14.456 -7.903 1.00 90.19 81 ASN A C 1
ATOM 651 O O . ASN A 1 81 ? -2.735 14.203 -6.766 1.00 90.19 81 ASN A O 1
ATOM 655 N N . ASN A 1 82 ? -1.084 14.899 -8.140 1.00 92.25 82 ASN A N 1
ATOM 656 C CA . ASN A 1 82 ? -0.072 15.020 -7.097 1.00 92.25 82 ASN A CA 1
ATOM 657 C C . ASN A 1 82 ? -0.563 15.958 -5.983 1.00 92.25 82 ASN A C 1
ATOM 659 O O . ASN A 1 82 ? -1.014 17.073 -6.236 1.00 92.25 82 ASN A O 1
ATOM 663 N N . GLY A 1 83 ? -0.492 15.488 -4.736 1.00 90.88 83 GLY A N 1
ATOM 664 C CA . GLY A 1 83 ? -0.879 16.261 -3.551 1.00 90.88 83 GLY A CA 1
ATOM 665 C C . GLY A 1 83 ? -2.384 16.323 -3.258 1.00 90.88 83 GLY A C 1
ATOM 666 O O . GLY A 1 83 ? -2.767 16.813 -2.197 1.00 90.88 83 GLY A O 1
ATOM 667 N N . LYS A 1 84 ? -3.260 15.780 -4.117 1.00 94.50 84 LYS A N 1
ATOM 668 C CA . LYS A 1 84 ? -4.724 15.806 -3.913 1.00 94.50 84 LYS A CA 1
ATOM 669 C C . LYS A 1 84 ? -5.212 14.733 -2.930 1.00 94.50 84 LYS A C 1
ATOM 671 O O . LYS A 1 84 ? -6.059 13.903 -3.258 1.00 94.50 84 LYS A O 1
ATOM 676 N N . LYS A 1 85 ? -4.716 14.766 -1.691 1.00 94.62 85 LYS A N 1
ATOM 677 C CA . LYS A 1 85 ? -5.010 13.738 -0.676 1.00 94.62 85 LYS A CA 1
ATOM 678 C C . LYS A 1 85 ? -6.481 13.697 -0.256 1.00 94.62 85 LYS A C 1
ATOM 680 O O . LYS A 1 85 ? -7.050 12.623 -0.114 1.00 94.62 85 LYS A O 1
ATOM 685 N N . LEU A 1 86 ? -7.148 14.847 -0.140 1.00 94.75 86 LEU A N 1
ATOM 686 C CA . LEU A 1 86 ? -8.584 14.896 0.186 1.00 94.75 86 LEU A CA 1
ATOM 687 C C . LEU A 1 86 ? -9.470 14.230 -0.880 1.00 94.75 86 LEU A C 1
ATOM 689 O O . LEU A 1 86 ? -10.565 13.763 -0.565 1.00 94.75 86 LEU A O 1
ATOM 693 N N . MET A 1 87 ? -9.022 14.204 -2.137 1.00 94.19 87 MET A N 1
ATOM 694 C CA . MET A 1 87 ? -9.719 13.504 -3.216 1.00 94.19 87 MET A CA 1
ATOM 695 C C . MET A 1 87 ? -9.516 11.992 -3.085 1.00 94.19 87 MET A C 1
ATOM 697 O O . MET A 1 87 ? -10.488 11.244 -3.125 1.00 94.19 87 MET A O 1
ATOM 701 N N . THR A 1 88 ? -8.283 11.531 -2.853 1.00 94.81 88 THR A N 1
ATOM 702 C CA . THR A 1 88 ? -7.998 10.091 -2.738 1.00 94.81 88 THR A CA 1
ATOM 703 C C . THR A 1 88 ? -8.598 9.459 -1.489 1.00 94.81 88 THR A C 1
ATOM 705 O O . THR A 1 88 ? -9.077 8.332 -1.564 1.00 94.81 88 THR A O 1
ATOM 708 N N . VAL A 1 89 ? -8.669 10.182 -0.367 1.00 95.81 89 VAL A N 1
ATOM 709 C CA . VAL A 1 89 ? -9.361 9.712 0.848 1.00 95.81 89 VAL A CA 1
ATOM 710 C C . VAL A 1 89 ? -10.842 9.431 0.571 1.00 95.81 89 VAL A C 1
ATOM 712 O O . VAL A 1 89 ? -11.358 8.415 1.028 1.00 95.81 89 VAL A O 1
ATOM 715 N N . ARG A 1 90 ? -11.516 10.284 -0.215 1.00 95.62 90 ARG A N 1
ATOM 716 C CA . ARG A 1 90 ? -12.915 10.064 -0.622 1.00 95.62 90 ARG A CA 1
ATOM 717 C C . ARG A 1 90 ? -13.068 8.828 -1.507 1.00 95.62 90 ARG A C 1
ATOM 719 O O . ARG A 1 90 ? -13.955 8.023 -1.255 1.00 95.62 90 ARG A O 1
ATOM 726 N N . ILE A 1 91 ? -12.172 8.643 -2.479 1.00 95.44 91 ILE A N 1
ATOM 727 C CA . ILE A 1 91 ? -12.176 7.457 -3.353 1.00 95.44 91 ILE A CA 1
ATOM 728 C C . ILE A 1 91 ? -12.030 6.177 -2.520 1.00 95.44 91 ILE A C 1
ATOM 730 O O . ILE A 1 91 ? -12.815 5.252 -2.690 1.00 95.44 91 ILE A O 1
ATOM 734 N N . VAL A 1 92 ? -11.079 6.136 -1.578 1.00 95.50 92 VAL A N 1
ATOM 735 C CA . VAL A 1 92 ? -10.885 4.961 -0.706 1.00 95.50 92 VAL A CA 1
ATOM 736 C C . VAL A 1 92 ? -12.094 4.724 0.199 1.00 95.50 92 VAL A C 1
ATOM 738 O O . VAL A 1 92 ? -12.496 3.578 0.365 1.00 95.50 92 VAL A O 1
ATOM 741 N N . LYS A 1 93 ? -12.707 5.784 0.746 1.00 95.38 93 LYS A N 1
ATOM 742 C CA . LYS A 1 93 ? -13.924 5.660 1.562 1.00 95.38 93 LYS A CA 1
ATOM 743 C C . LYS A 1 93 ? -15.051 4.973 0.783 1.00 95.38 93 LYS A C 1
ATOM 745 O O . LYS A 1 93 ? -15.618 4.010 1.286 1.00 95.38 93 LYS A O 1
ATOM 750 N N . HIS A 1 94 ? -15.336 5.430 -0.437 1.00 96.31 94 HIS A N 1
ATOM 751 C CA . HIS A 1 94 ? -16.374 4.826 -1.278 1.00 96.31 94 HIS A CA 1
ATOM 752 C C . HIS A 1 94 ? -16.006 3.411 -1.731 1.00 96.31 94 HIS A C 1
ATOM 754 O O . HIS A 1 94 ? -16.852 2.525 -1.708 1.00 96.31 94 HIS A O 1
ATOM 760 N N . ALA A 1 95 ? -14.739 3.163 -2.073 1.00 96.25 95 ALA A N 1
ATOM 761 C CA . ALA A 1 95 ? -14.278 1.824 -2.427 1.00 96.25 95 ALA A CA 1
ATOM 762 C C . ALA A 1 95 ? -14.468 0.827 -1.273 1.00 96.25 95 ALA A C 1
ATOM 764 O O . ALA A 1 95 ? -14.895 -0.296 -1.504 1.00 96.25 95 ALA A O 1
ATOM 765 N N . PHE A 1 96 ? -14.207 1.234 -0.028 1.00 95.75 96 PHE A N 1
ATOM 766 C CA . PHE A 1 96 ? -14.427 0.380 1.144 1.00 95.75 96 PHE A CA 1
ATOM 767 C C . PHE A 1 96 ? -15.910 0.098 1.401 1.00 95.75 96 PHE A C 1
ATOM 769 O O . PHE A 1 96 ? -16.246 -1.010 1.806 1.00 95.75 96 PHE A O 1
ATOM 776 N N . GLU A 1 97 ? -16.796 1.061 1.132 1.00 95.88 97 GLU A N 1
ATOM 777 C CA . GLU A 1 97 ? -18.247 0.832 1.186 1.00 95.88 97 GLU A CA 1
ATOM 778 C C . GLU A 1 97 ? -18.684 -0.189 0.127 1.00 95.88 97 GLU A C 1
ATOM 780 O O . GLU A 1 97 ? -19.417 -1.119 0.449 1.00 95.88 97 GLU A O 1
ATOM 785 N N . ILE A 1 98 ? -18.171 -0.082 -1.102 1.00 96.50 98 ILE A N 1
ATOM 786 C CA . ILE A 1 98 ? -18.452 -1.047 -2.175 1.00 96.50 98 ILE A CA 1
ATOM 787 C C . ILE A 1 98 ? -17.930 -2.441 -1.812 1.00 96.50 98 ILE A C 1
ATOM 789 O O . ILE A 1 98 ? -18.656 -3.415 -1.969 1.00 96.50 98 ILE A O 1
ATOM 793 N N . ILE A 1 99 ? -16.701 -2.549 -1.295 1.00 96.12 99 ILE A N 1
ATOM 794 C CA . ILE A 1 99 ? -16.121 -3.837 -0.883 1.00 96.12 99 ILE A CA 1
ATOM 795 C C . ILE A 1 99 ? -17.011 -4.509 0.160 1.00 96.12 99 ILE A C 1
ATOM 797 O O . ILE A 1 99 ? -17.353 -5.672 -0.012 1.00 96.12 99 ILE A O 1
ATOM 801 N N . HIS A 1 100 ? -17.434 -3.776 1.191 1.00 95.62 100 HIS A N 1
ATOM 802 C CA . HIS A 1 100 ? -18.298 -4.342 2.221 1.00 95.62 100 HIS A CA 1
ATOM 803 C C . HIS A 1 100 ? -19.658 -4.787 1.672 1.00 95.62 100 HIS A C 1
ATOM 805 O O . HIS A 1 100 ? -20.140 -5.852 2.036 1.00 95.62 100 HIS A O 1
ATOM 811 N N . LEU A 1 101 ? -20.264 -4.009 0.772 1.00 96.81 101 LEU A N 1
ATOM 812 C CA . LEU A 1 101 ? -21.532 -4.390 0.143 1.00 96.81 101 LEU A CA 1
ATOM 813 C C . LEU A 1 101 ? -21.398 -5.631 -0.752 1.00 96.81 101 LEU A C 1
ATOM 815 O O . LEU A 1 101 ? -22.353 -6.390 -0.874 1.00 96.81 101 LEU A O 1
ATOM 819 N N . LEU A 1 102 ? -20.235 -5.836 -1.376 1.00 97.00 102 LEU A N 1
ATOM 820 C CA . LEU A 1 102 ? -19.981 -6.981 -2.251 1.00 97.00 102 LEU A CA 1
ATOM 821 C C . LEU A 1 102 ? -19.599 -8.252 -1.485 1.00 97.00 102 LEU A C 1
ATOM 823 O O . LEU A 1 102 ? -20.030 -9.333 -1.875 1.00 97.00 102 LEU A O 1
ATOM 827 N N . THR A 1 103 ? -18.769 -8.149 -0.443 1.00 94.81 103 THR A N 1
ATOM 828 C CA . THR A 1 103 ? -18.233 -9.323 0.272 1.00 94.81 103 THR A CA 1
ATOM 829 C C . THR A 1 103 ? -18.932 -9.608 1.598 1.00 94.81 103 THR A C 1
ATOM 831 O O . THR A 1 103 ? -18.855 -10.730 2.084 1.00 94.81 103 THR A O 1
ATOM 834 N N . GLY A 1 104 ? -19.574 -8.613 2.216 1.00 91.88 104 GLY A N 1
ATOM 835 C CA . GLY A 1 104 ? -20.112 -8.696 3.580 1.00 91.88 104 GLY A CA 1
ATOM 836 C C . GLY A 1 104 ? -19.046 -8.678 4.685 1.00 91.88 104 GLY A C 1
ATOM 837 O O . GLY A 1 104 ? -19.380 -8.617 5.865 1.00 91.88 104 GLY A O 1
ATOM 838 N N . GLU A 1 105 ? -17.760 -8.690 4.329 1.00 92.19 105 GLU A N 1
ATOM 839 C CA . GLU A 1 105 ? -16.638 -8.714 5.271 1.00 92.19 105 GLU A CA 1
ATOM 840 C C . GLU A 1 105 ? -16.141 -7.300 5.609 1.00 92.19 105 GLU A C 1
ATOM 842 O O . GLU A 1 105 ? -16.472 -6.314 4.942 1.00 92.19 105 GLU A O 1
ATOM 847 N N . ASN A 1 106 ? -15.297 -7.183 6.639 1.00 92.50 106 ASN A N 1
ATOM 848 C CA . ASN A 1 106 ? -14.618 -5.925 6.942 1.00 92.50 106 ASN A CA 1
ATOM 849 C C . ASN A 1 106 ? -13.653 -5.562 5.787 1.00 92.50 106 ASN A C 1
ATOM 851 O O . ASN A 1 106 ? -12.712 -6.318 5.515 1.00 92.50 106 ASN A O 1
ATOM 855 N N . PRO A 1 107 ? -13.807 -4.398 5.124 1.00 94.25 107 PRO A N 1
ATOM 856 C CA . PRO A 1 107 ? -12.978 -4.022 3.978 1.00 94.25 107 PRO A CA 1
ATOM 857 C C . PRO A 1 107 ? -11.491 -3.875 4.331 1.00 94.25 107 PRO A C 1
ATOM 859 O O . PRO A 1 107 ? -10.633 -4.012 3.456 1.00 94.25 107 PRO A O 1
ATOM 862 N N . LEU A 1 108 ? -11.158 -3.637 5.607 1.00 92.25 108 LEU A N 1
ATOM 863 C CA . LEU A 1 108 ? -9.771 -3.644 6.075 1.00 92.25 108 LEU A CA 1
ATOM 864 C C . LEU A 1 108 ? -9.131 -5.026 5.971 1.00 92.25 108 LEU A C 1
ATOM 866 O O . LEU A 1 108 ? -7.982 -5.121 5.541 1.00 92.25 108 LEU A O 1
ATOM 870 N N . GLN A 1 109 ? -9.872 -6.082 6.307 1.00 94.12 109 GLN A N 1
ATOM 871 C CA . GLN A 1 109 ? -9.389 -7.454 6.186 1.00 94.12 109 GLN A CA 1
ATOM 872 C C . GLN A 1 109 ? -9.131 -7.805 4.720 1.00 94.12 109 GLN A C 1
ATOM 874 O O . GLN A 1 109 ? -8.065 -8.319 4.380 1.00 94.12 109 GLN A O 1
ATOM 879 N N . VAL A 1 110 ? -10.067 -7.445 3.836 1.00 95.06 110 VAL A N 1
ATOM 880 C CA . VAL A 1 110 ? -9.931 -7.653 2.388 1.00 95.06 110 VAL A CA 1
ATOM 881 C C . VAL A 1 110 ? -8.699 -6.922 1.846 1.00 95.06 110 VAL A C 1
ATOM 883 O O . VAL A 1 110 ? -7.919 -7.505 1.093 1.00 95.06 110 VAL A O 1
ATOM 886 N N . LEU A 1 111 ? -8.461 -5.676 2.271 1.00 93.50 111 LEU A N 1
ATOM 887 C CA . LEU A 1 111 ? -7.267 -4.925 1.874 1.00 93.50 111 LEU A CA 1
ATOM 888 C C . LEU A 1 111 ? -5.971 -5.589 2.364 1.00 93.50 111 LEU A C 1
ATOM 890 O O . LEU A 1 111 ? -5.004 -5.678 1.607 1.00 93.50 111 LEU A O 1
ATOM 894 N N . VAL A 1 112 ? -5.928 -6.040 3.619 1.00 93.94 112 VAL A N 1
ATOM 895 C CA . VAL A 1 112 ? -4.757 -6.734 4.178 1.00 93.94 112 VAL A CA 1
ATOM 896 C C . VAL A 1 112 ? -4.476 -8.017 3.398 1.00 93.94 112 VAL A C 1
ATOM 898 O O . VAL A 1 112 ? -3.346 -8.220 2.952 1.00 93.94 112 VAL A O 1
ATOM 901 N N . ASN A 1 113 ? -5.503 -8.826 3.140 1.00 94.44 113 ASN A N 1
ATOM 902 C CA . ASN A 1 113 ? -5.391 -10.049 2.345 1.00 94.44 113 ASN A CA 1
ATOM 903 C C . ASN A 1 113 ? -4.903 -9.753 0.918 1.00 94.44 113 ASN A C 1
ATOM 905 O O . ASN A 1 113 ? -3.998 -10.424 0.420 1.00 94.44 113 ASN A O 1
ATOM 909 N N . ALA A 1 114 ? -5.427 -8.700 0.281 1.00 95.12 114 ALA A N 1
ATOM 910 C CA . ALA A 1 114 ? -4.985 -8.275 -1.044 1.00 95.12 114 ALA A CA 1
ATOM 911 C C . ALA A 1 114 ? -3.490 -7.917 -1.064 1.00 95.12 114 ALA A C 1
ATOM 913 O O . ALA A 1 114 ? -2.774 -8.301 -1.988 1.00 95.12 114 ALA A O 1
ATOM 914 N N . ILE A 1 115 ? -2.987 -7.230 -0.034 1.00 94.75 115 ILE A N 1
ATOM 915 C CA . ILE A 1 115 ? -1.564 -6.877 0.078 1.00 94.75 115 ILE A CA 1
ATOM 916 C C . ILE A 1 115 ? -0.691 -8.121 0.278 1.00 94.75 115 ILE A C 1
ATOM 918 O O . ILE A 1 115 ? 0.359 -8.222 -0.359 1.00 94.75 115 ILE A O 1
ATOM 922 N N . ILE A 1 116 ? -1.115 -9.060 1.130 1.00 94.06 116 ILE A N 1
ATOM 923 C CA . ILE A 1 116 ? -0.386 -10.314 1.384 1.00 94.06 116 ILE A CA 1
ATOM 924 C C . ILE A 1 116 ? -0.235 -11.110 0.083 1.00 94.06 116 ILE A C 1
ATOM 926 O O . ILE A 1 116 ? 0.871 -11.541 -0.250 1.00 94.06 116 ILE A O 1
ATOM 930 N N . ASN A 1 117 ? -1.323 -11.230 -0.680 1.00 94.38 117 ASN A N 1
ATOM 931 C CA . ASN A 1 117 ? -1.362 -12.012 -1.916 1.00 94.38 117 ASN A CA 1
ATOM 932 C C . ASN A 1 117 ? -0.660 -11.320 -3.096 1.00 94.38 117 ASN A C 1
ATOM 934 O O . ASN A 1 117 ? -0.154 -11.996 -3.986 1.00 94.38 117 ASN A O 1
ATOM 938 N N . SER A 1 118 ? -0.582 -9.984 -3.102 1.00 94.06 118 SER A N 1
ATOM 939 C CA . SER A 1 118 ? 0.039 -9.216 -4.198 1.00 94.06 118 SER A CA 1
ATOM 940 C C . SER A 1 118 ? 1.553 -9.006 -4.038 1.00 94.06 118 SER A C 1
ATOM 942 O O . SER A 1 118 ? 2.204 -8.493 -4.947 1.00 94.06 118 SER A O 1
ATOM 944 N N . GLY A 1 119 ? 2.131 -9.316 -2.873 1.00 91.75 119 GLY A N 1
ATOM 945 C CA . GLY A 1 119 ? 3.539 -9.038 -2.571 1.00 91.75 119 GLY A CA 1
ATOM 946 C C . GLY A 1 119 ? 4.502 -10.094 -3.140 1.00 91.75 119 GLY A C 1
ATOM 947 O O . GLY A 1 119 ? 4.539 -11.197 -2.586 1.00 91.75 119 GLY A O 1
ATOM 948 N N . PRO A 1 120 ? 5.349 -9.775 -4.145 1.00 94.50 120 PRO A N 1
ATOM 949 C CA . PRO A 1 120 ? 6.249 -10.749 -4.775 1.00 94.50 120 PRO A CA 1
ATOM 950 C C . PRO A 1 120 ? 7.311 -11.248 -3.792 1.00 94.50 120 PRO A C 1
ATOM 952 O O . PRO A 1 120 ? 7.930 -10.439 -3.107 1.00 94.50 120 PRO A O 1
ATOM 955 N N . ARG A 1 121 ? 7.532 -12.564 -3.702 1.00 92.50 121 ARG A N 1
ATOM 956 C CA . ARG A 1 121 ? 8.531 -13.148 -2.782 1.00 92.50 121 ARG A CA 1
ATOM 957 C C . ARG A 1 121 ? 9.947 -13.158 -3.358 1.00 92.50 121 ARG A C 1
ATOM 959 O O . ARG A 1 121 ? 10.898 -12.958 -2.611 1.00 92.50 121 ARG A O 1
ATOM 966 N N . GLU A 1 122 ? 10.058 -13.295 -4.672 1.00 94.25 122 GLU A N 1
ATOM 967 C CA . GLU A 1 122 ? 11.318 -13.302 -5.410 1.00 94.25 122 GLU A CA 1
ATOM 968 C C . GLU A 1 122 ? 11.333 -12.161 -6.432 1.00 94.25 122 GLU A C 1
ATOM 970 O O . GLU A 1 122 ? 10.299 -11.790 -6.994 1.00 94.25 122 GLU A O 1
ATOM 975 N N . ASP A 1 123 ? 12.511 -11.592 -6.664 1.00 93.50 123 ASP A N 1
ATOM 976 C CA . ASP A 1 123 ? 12.765 -10.622 -7.727 1.00 93.50 123 ASP A CA 1
ATOM 977 C C . ASP A 1 123 ? 14.118 -10.943 -8.377 1.00 93.50 123 ASP A C 1
ATOM 979 O O . ASP A 1 123 ? 14.950 -11.661 -7.823 1.00 93.50 123 ASP A O 1
ATOM 983 N N . SER A 1 124 ? 14.365 -10.421 -9.572 1.00 93.50 124 SER A N 1
ATOM 984 C CA . SER A 1 124 ? 15.636 -10.623 -10.266 1.00 93.50 124 SER A CA 1
ATOM 985 C C . SER A 1 124 ? 16.500 -9.374 -10.151 1.00 93.50 124 SER A C 1
ATOM 987 O O . SER A 1 124 ? 16.091 -8.274 -10.525 1.00 93.50 124 SER A O 1
ATOM 989 N N . THR A 1 125 ? 17.727 -9.528 -9.658 1.00 91.69 125 THR A N 1
ATOM 990 C CA . THR A 1 125 ? 18.710 -8.441 -9.665 1.00 91.69 125 THR A CA 1
ATOM 991 C C . THR A 1 125 ? 19.777 -8.690 -10.707 1.00 91.69 125 THR A C 1
ATOM 993 O O . THR A 1 125 ? 20.165 -9.817 -11.017 1.00 91.69 125 THR A O 1
ATOM 996 N N . ARG A 1 126 ? 20.236 -7.592 -11.302 1.00 92.00 126 ARG A N 1
ATOM 997 C CA . ARG A 1 126 ? 21.359 -7.605 -12.223 1.00 92.00 126 ARG A CA 1
ATOM 998 C C . ARG A 1 126 ? 22.636 -7.795 -11.405 1.00 92.00 126 ARG A C 1
ATOM 1000 O O . ARG A 1 126 ? 23.060 -6.865 -10.725 1.00 92.00 126 ARG A O 1
ATOM 1007 N N . ILE A 1 127 ? 23.238 -8.976 -11.493 1.00 91.69 127 ILE A N 1
ATOM 1008 C CA . ILE A 1 127 ? 24.512 -9.302 -10.851 1.00 91.69 127 ILE A CA 1
ATOM 1009 C C . ILE A 1 127 ? 25.548 -9.511 -11.949 1.00 91.69 127 ILE A C 1
ATOM 1011 O O . ILE A 1 127 ? 25.357 -10.291 -12.883 1.00 91.69 127 ILE A O 1
ATOM 1015 N N . GLY A 1 128 ? 26.651 -8.783 -11.853 1.00 89.75 128 GLY A N 1
ATOM 1016 C CA . GLY A 1 128 ? 27.757 -8.897 -12.787 1.00 89.75 128 GLY A CA 1
ATOM 1017 C C . GLY A 1 128 ? 29.077 -8.670 -12.078 1.00 89.75 128 GLY A C 1
ATOM 1018 O O . GLY A 1 128 ? 29.157 -7.892 -11.128 1.00 89.75 128 GLY A O 1
ATOM 1019 N N . ARG A 1 129 ? 30.111 -9.358 -12.554 1.00 84.56 129 ARG A N 1
ATOM 1020 C CA . ARG A 1 129 ? 31.501 -9.059 -12.221 1.00 84.56 129 ARG A CA 1
ATOM 1021 C C . ARG A 1 129 ? 32.159 -8.559 -13.502 1.00 84.56 129 ARG A C 1
ATOM 1023 O O . ARG A 1 129 ? 32.152 -9.271 -14.504 1.00 84.56 129 ARG A O 1
ATOM 1030 N N . ALA A 1 130 ? 32.693 -7.340 -13.466 1.00 86.38 130 ALA A N 1
ATOM 1031 C CA . ALA A 1 130 ? 33.261 -6.662 -14.633 1.00 86.38 130 ALA A CA 1
ATOM 1032 C C . ALA A 1 130 ? 32.281 -6.614 -15.832 1.00 86.38 130 ALA A C 1
ATOM 1034 O O . ALA A 1 130 ? 31.167 -6.115 -15.683 1.00 86.38 130 ALA A O 1
ATOM 1035 N N . GLY A 1 131 ? 32.690 -7.099 -17.010 1.00 88.56 131 GLY A N 1
ATOM 1036 C CA . GLY A 1 131 ? 31.944 -6.966 -18.269 1.00 88.56 131 GLY A CA 1
ATOM 1037 C C . GLY A 1 131 ? 30.797 -7.961 -18.484 1.00 88.56 131 GLY A C 1
ATOM 1038 O O . GLY A 1 131 ? 29.982 -7.755 -19.378 1.00 88.56 131 GLY A O 1
ATOM 1039 N N . THR A 1 132 ? 30.689 -9.025 -17.681 1.00 87.75 132 THR A N 1
ATOM 1040 C CA . THR A 1 132 ? 29.593 -9.999 -17.807 1.00 87.75 132 THR A CA 1
ATOM 1041 C C . THR A 1 132 ? 28.469 -9.674 -16.839 1.00 87.75 132 THR A C 1
ATOM 1043 O O . THR A 1 132 ? 28.674 -9.632 -15.623 1.00 87.75 132 THR A O 1
ATOM 1046 N N . VAL A 1 133 ? 27.268 -9.491 -17.379 1.00 90.69 133 VAL A N 1
ATOM 1047 C CA . VAL A 1 133 ? 26.068 -9.143 -16.624 1.00 90.69 133 VAL A CA 1
ATOM 1048 C C . VAL A 1 133 ? 25.024 -10.233 -16.814 1.00 90.69 133 VAL A C 1
ATOM 1050 O O . VAL A 1 133 ? 24.626 -10.520 -17.939 1.00 90.69 133 VAL A O 1
ATOM 1053 N N . ARG A 1 134 ? 24.533 -10.802 -15.713 1.00 93.12 134 ARG A N 1
ATOM 1054 C CA . ARG A 1 134 ? 23.407 -11.742 -15.715 1.00 93.12 134 ARG A CA 1
ATOM 1055 C C . ARG A 1 134 ? 22.337 -11.297 -14.726 1.00 93.12 134 ARG A C 1
ATOM 1057 O O . ARG A 1 134 ? 22.589 -10.479 -13.842 1.00 93.12 134 ARG A O 1
ATOM 1064 N N . ARG A 1 135 ? 21.120 -11.811 -14.880 1.00 94.62 135 ARG A N 1
ATOM 1065 C CA . ARG A 1 135 ? 20.089 -11.673 -13.847 1.00 94.62 135 ARG A CA 1
ATOM 1066 C C . ARG A 1 135 ? 20.155 -12.883 -12.933 1.00 94.62 135 ARG A C 1
ATOM 1068 O O . ARG A 1 135 ? 20.257 -14.006 -13.411 1.00 94.62 135 ARG A O 1
ATOM 1075 N N . GLN A 1 136 ? 20.121 -12.632 -11.637 1.00 93.50 136 GLN A N 1
ATOM 1076 C CA . GLN A 1 136 ? 20.074 -13.661 -10.614 1.00 93.50 136 GLN A CA 1
ATOM 1077 C C . GLN A 1 136 ? 18.842 -13.420 -9.748 1.00 93.50 136 GLN A C 1
ATOM 1079 O O . GLN A 1 136 ? 18.520 -12.271 -9.432 1.00 93.50 136 GLN A O 1
ATOM 1084 N N . ALA A 1 137 ? 18.145 -14.502 -9.408 1.00 94.94 137 ALA A N 1
ATOM 1085 C CA . ALA A 1 137 ? 17.030 -14.456 -8.477 1.00 94.94 137 ALA A CA 1
ATOM 1086 C C . ALA A 1 137 ? 17.542 -14.105 -7.075 1.00 94.94 137 ALA A C 1
ATOM 1088 O O . ALA A 1 137 ? 18.584 -14.604 -6.642 1.00 94.94 137 ALA A O 1
ATOM 1089 N N . VAL A 1 138 ? 16.830 -13.208 -6.405 1.00 95.06 138 VAL A N 1
ATOM 1090 C CA . VAL A 1 138 ? 17.079 -12.795 -5.027 1.00 95.06 138 VAL A CA 1
ATOM 1091 C C . VAL A 1 138 ? 15.757 -12.672 -4.283 1.00 95.06 138 VAL A C 1
ATOM 1093 O O . VAL A 1 138 ? 14.730 -12.309 -4.861 1.00 95.06 138 VAL A O 1
ATOM 1096 N N . ASP A 1 139 ? 15.806 -12.911 -2.980 1.00 94.81 139 ASP A N 1
ATOM 1097 C CA . ASP A 1 139 ? 14.637 -12.773 -2.121 1.00 94.81 139 ASP A CA 1
ATOM 1098 C C . ASP A 1 139 ? 14.267 -11.302 -1.892 1.00 94.81 139 ASP A C 1
ATOM 1100 O O . ASP A 1 139 ? 15.119 -10.407 -1.796 1.00 94.81 139 ASP A O 1
ATOM 1104 N N . VAL A 1 140 ? 12.967 -11.039 -1.768 1.00 95.62 140 VAL A N 1
ATOM 1105 C CA . VAL A 1 140 ? 12.427 -9.696 -1.543 1.00 95.62 140 VAL A CA 1
ATOM 1106 C C . VAL A 1 140 ? 12.166 -9.466 -0.058 1.00 95.62 140 VAL A C 1
ATOM 1108 O O . VAL A 1 140 ? 11.456 -10.223 0.601 1.00 95.62 140 VAL A O 1
ATOM 1111 N N . SER A 1 141 ? 12.669 -8.348 0.474 1.00 94.38 141 SER A N 1
ATOM 1112 C CA . SER A 1 141 ? 12.421 -7.982 1.871 1.00 94.38 141 SER A CA 1
ATOM 1113 C C . SER A 1 141 ? 10.930 -7.729 2.157 1.00 94.38 141 SER A C 1
ATOM 1115 O O . SER A 1 141 ? 10.242 -7.130 1.322 1.00 94.38 141 SER A O 1
ATOM 1117 N N . PRO A 1 142 ? 10.417 -8.068 3.356 1.00 94.06 142 PRO A N 1
ATOM 1118 C CA . PRO A 1 142 ? 9.004 -7.880 3.706 1.00 94.06 142 PRO A CA 1
ATOM 1119 C C . PRO A 1 142 ? 8.496 -6.445 3.503 1.00 94.06 142 PRO A C 1
ATOM 1121 O O . PRO A 1 142 ? 7.426 -6.220 2.938 1.00 94.06 142 PRO A O 1
ATOM 1124 N N . LEU A 1 143 ? 9.303 -5.437 3.855 1.00 94.06 143 LEU A N 1
ATOM 1125 C CA . LEU A 1 143 ? 8.945 -4.037 3.621 1.00 94.06 143 LEU A CA 1
ATOM 1126 C C . LEU A 1 143 ? 8.802 -3.713 2.124 1.00 94.06 143 LEU A C 1
ATOM 1128 O O . LEU A 1 143 ? 7.919 -2.935 1.744 1.00 94.06 143 LEU A O 1
ATOM 1132 N N . ARG A 1 144 ? 9.665 -4.275 1.265 1.00 94.12 144 ARG A N 1
ATOM 1133 C CA . ARG A 1 144 ? 9.571 -4.105 -0.193 1.00 94.12 144 ARG A CA 1
ATOM 1134 C C . ARG A 1 144 ? 8.348 -4.829 -0.746 1.00 94.12 144 ARG A C 1
ATOM 1136 O O . ARG A 1 144 ? 7.643 -4.205 -1.534 1.00 94.12 144 ARG A O 1
ATOM 1143 N N . ARG A 1 145 ? 8.026 -6.034 -0.256 1.00 95.12 145 ARG A N 1
ATOM 1144 C CA . ARG A 1 145 ? 6.790 -6.768 -0.601 1.00 95.12 145 ARG A CA 1
ATOM 1145 C C . ARG A 1 145 ? 5.553 -5.893 -0.413 1.00 95.12 145 ARG A C 1
ATOM 1147 O O . ARG A 1 145 ? 4.822 -5.662 -1.372 1.00 95.12 145 ARG A O 1
ATOM 1154 N N . VAL A 1 146 ? 5.380 -5.303 0.776 1.00 95.31 146 VAL A N 1
ATOM 1155 C CA . VAL A 1 146 ? 4.234 -4.415 1.067 1.00 95.31 146 VAL A CA 1
ATOM 1156 C C . VAL A 1 146 ? 4.243 -3.167 0.180 1.00 95.31 146 VAL A C 1
ATOM 1158 O O . VAL A 1 146 ? 3.203 -2.732 -0.307 1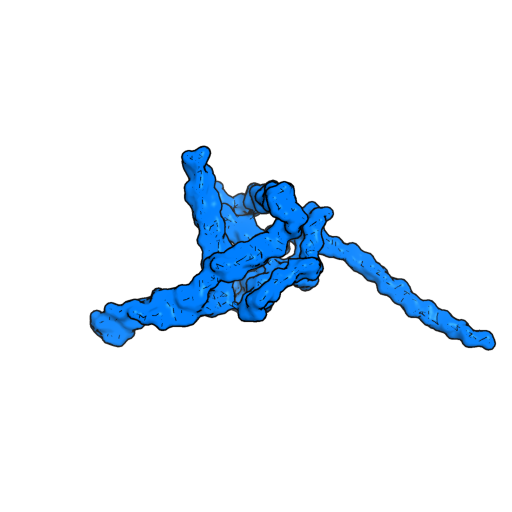.00 95.31 146 VAL A O 1
ATOM 1161 N N . ASN A 1 147 ? 5.410 -2.552 -0.035 1.00 95.12 147 ASN A N 1
ATOM 1162 C CA . ASN A 1 147 ? 5.510 -1.361 -0.884 1.00 95.12 147 ASN A CA 1
ATOM 1163 C C . ASN A 1 147 ? 5.111 -1.642 -2.335 1.00 95.12 147 ASN A C 1
ATOM 1165 O O . ASN A 1 147 ? 4.411 -0.828 -2.935 1.00 95.12 147 ASN A O 1
ATOM 1169 N N . GLN A 1 148 ? 5.568 -2.766 -2.880 1.00 95.19 148 GLN A N 1
ATOM 1170 C CA . GLN A 1 148 ? 5.329 -3.146 -4.264 1.00 95.19 148 GLN A CA 1
ATOM 1171 C C . GLN A 1 148 ? 3.886 -3.603 -4.473 1.00 95.19 148 GLN A C 1
ATOM 1173 O O . GLN A 1 148 ? 3.269 -3.170 -5.438 1.00 95.19 148 GLN A O 1
ATOM 1178 N N . ALA A 1 149 ? 3.318 -4.352 -3.522 1.00 96.19 149 ALA A N 1
ATOM 1179 C CA . ALA A 1 149 ? 1.906 -4.728 -3.520 1.00 96.19 149 ALA A CA 1
ATOM 1180 C C . ALA A 1 149 ? 0.983 -3.502 -3.621 1.00 96.19 149 ALA A C 1
ATOM 1182 O O . ALA A 1 149 ? 0.162 -3.413 -4.529 1.00 96.19 149 ALA A O 1
ATOM 1183 N N . ILE A 1 150 ? 1.162 -2.509 -2.740 1.00 95.75 150 ILE A N 1
ATOM 1184 C CA . ILE A 1 150 ? 0.340 -1.286 -2.759 1.00 95.75 150 ILE A CA 1
ATOM 1185 C C . ILE A 1 150 ? 0.508 -0.534 -4.085 1.00 95.75 150 ILE A C 1
ATOM 1187 O O . ILE A 1 150 ? -0.465 -0.020 -4.630 1.00 95.75 150 ILE A O 1
ATOM 1191 N N . TRP A 1 151 ? 1.737 -0.448 -4.599 1.00 95.12 151 TRP A N 1
ATOM 1192 C CA . TRP A 1 151 ? 1.997 0.238 -5.861 1.00 95.12 151 TRP A CA 1
ATOM 1193 C C . TRP A 1 151 ? 1.300 -0.453 -7.038 1.00 95.12 151 TRP A C 1
ATOM 1195 O O . TRP A 1 151 ? 0.595 0.219 -7.785 1.00 95.12 151 TRP A O 1
ATOM 1205 N N . LEU A 1 152 ? 1.426 -1.777 -7.161 1.00 95.81 152 LEU A N 1
ATOM 1206 C CA . LEU A 1 152 ? 0.797 -2.560 -8.228 1.00 95.81 152 LEU A CA 1
ATOM 1207 C C . LEU A 1 152 ? -0.731 -2.488 -8.172 1.00 95.81 152 LEU A C 1
ATOM 1209 O O . LEU A 1 152 ? -1.353 -2.269 -9.207 1.00 95.81 152 LEU A O 1
ATOM 1213 N N . LEU A 1 153 ? -1.332 -2.575 -6.980 1.00 95.81 153 LEU A N 1
ATOM 1214 C CA . LEU A 1 153 ? -2.781 -2.413 -6.805 1.00 95.81 153 LEU A CA 1
ATOM 1215 C C . LEU A 1 153 ? -3.258 -1.033 -7.286 1.00 95.81 153 LEU A C 1
ATOM 1217 O O . LEU A 1 153 ? -4.236 -0.931 -8.024 1.00 95.81 153 LEU A O 1
ATOM 1221 N N . CYS A 1 154 ? -2.548 0.039 -6.918 1.00 94.62 154 CYS A N 1
ATOM 1222 C CA . CYS A 1 154 ? -2.861 1.391 -7.387 1.00 94.62 154 CYS A CA 1
ATOM 1223 C C . CYS A 1 154 ? -2.662 1.562 -8.901 1.00 94.62 154 CYS A C 1
ATOM 1225 O O . CYS A 1 154 ? -3.418 2.299 -9.533 1.00 94.62 154 CYS A O 1
ATOM 1227 N N . THR A 1 155 ? -1.630 0.941 -9.473 1.00 94.31 155 THR A N 1
ATOM 1228 C CA . THR A 1 155 ? -1.357 0.989 -10.915 1.00 94.31 155 THR A CA 1
ATOM 1229 C C . THR A 1 155 ? -2.441 0.256 -11.696 1.00 94.31 155 THR A C 1
ATOM 1231 O O . THR A 1 155 ? -3.039 0.865 -12.578 1.00 94.31 155 THR A O 1
ATOM 1234 N N . GLY A 1 156 ? -2.788 -0.972 -11.302 1.00 94.88 156 GLY A N 1
ATOM 1235 C CA . GLY A 1 156 ? -3.859 -1.742 -11.939 1.00 94.88 156 GLY A CA 1
ATOM 1236 C C . GLY A 1 156 ? -5.218 -1.043 -11.852 1.00 94.88 156 GLY A C 1
ATOM 1237 O O . GLY A 1 156 ? -5.924 -0.944 -12.851 1.00 94.88 156 GLY A O 1
ATOM 1238 N N . ALA A 1 157 ? -5.553 -0.450 -10.699 1.00 94.81 157 ALA A N 1
ATOM 1239 C CA . ALA A 1 157 ? -6.778 0.341 -10.552 1.00 94.81 157 ALA A CA 1
ATOM 1240 C C . ALA A 1 157 ? -6.826 1.546 -11.511 1.00 94.81 157 ALA A C 1
ATOM 1242 O O . ALA A 1 157 ? -7.885 1.893 -12.031 1.00 94.81 157 ALA A O 1
ATOM 1243 N N . ARG A 1 158 ? -5.680 2.189 -11.763 1.00 92.50 158 ARG A N 1
ATOM 1244 C CA . ARG A 1 158 ? -5.582 3.328 -12.684 1.00 92.50 158 ARG A CA 1
ATOM 1245 C C . ARG A 1 158 ? -5.705 2.902 -14.141 1.00 92.50 158 ARG A C 1
ATOM 1247 O O . ARG A 1 158 ? -6.400 3.577 -14.892 1.00 92.50 158 ARG A O 1
ATOM 1254 N N . GLU A 1 159 ? -5.027 1.828 -14.527 1.00 94.12 159 GLU A N 1
ATOM 1255 C CA . GLU A 1 159 ? -5.078 1.287 -15.889 1.00 94.12 159 GLU A CA 1
ATOM 1256 C C . GLU A 1 159 ? -6.494 0.835 -16.245 1.00 94.12 159 GLU A C 1
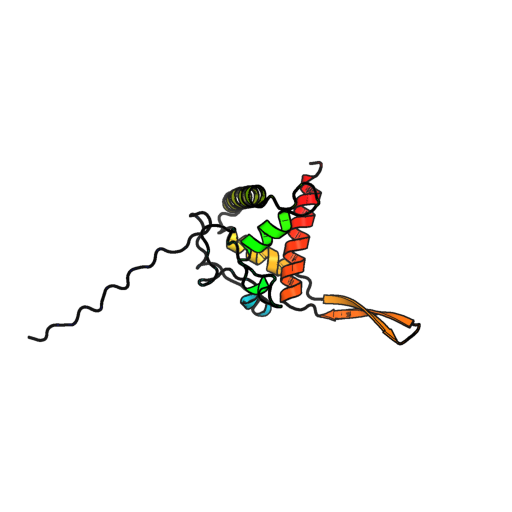ATOM 1258 O O . GLU A 1 159 ? -6.996 1.212 -17.301 1.00 94.12 159 GLU A O 1
ATOM 1263 N N . ALA A 1 160 ? -7.174 0.146 -15.324 1.00 95.88 160 ALA A N 1
ATOM 1264 C CA . ALA A 1 160 ? -8.568 -0.243 -15.495 1.00 95.88 160 ALA A CA 1
ATOM 1265 C C . ALA A 1 160 ? -9.501 0.973 -15.637 1.00 95.88 160 ALA A C 1
ATOM 1267 O O . ALA A 1 160 ? -10.382 0.979 -16.483 1.00 95.88 160 ALA A O 1
ATOM 1268 N N . ALA A 1 161 ? -9.312 2.034 -14.848 1.00 93.62 161 ALA A N 1
ATOM 1269 C CA . ALA A 1 161 ? -10.222 3.183 -14.855 1.00 93.62 161 ALA A CA 1
ATOM 1270 C C . ALA A 1 161 ? -9.965 4.220 -15.970 1.00 93.62 161 ALA A C 1
ATOM 1272 O O . ALA A 1 161 ? -10.765 5.138 -16.129 1.00 93.62 161 ALA A O 1
ATOM 1273 N N . PHE A 1 162 ? -8.852 4.155 -16.711 1.00 89.69 162 PHE A N 1
ATOM 1274 C CA . PHE A 1 162 ? -8.435 5.264 -17.586 1.00 89.69 162 PHE A CA 1
ATOM 1275 C C . PHE A 1 162 ? -9.342 5.481 -18.812 1.00 89.69 162 PHE A C 1
ATOM 1277 O O . PHE A 1 162 ? -9.480 6.620 -19.261 1.00 89.69 162 PHE A O 1
ATOM 1284 N N . ARG A 1 163 ? -9.929 4.415 -19.370 1.00 92.31 163 ARG A N 1
ATOM 1285 C CA . ARG A 1 163 ? -10.797 4.454 -20.568 1.00 92.31 163 ARG A CA 1
ATOM 1286 C C . ARG A 1 163 ? -11.941 3.428 -20.519 1.00 92.31 163 ARG A C 1
ATOM 1288 O O . ARG A 1 163 ? -12.372 2.963 -21.571 1.00 92.31 163 ARG A O 1
ATOM 1295 N N . ASN A 1 164 ? -12.366 3.053 -19.315 1.00 78.69 164 ASN A N 1
ATOM 1296 C CA . ASN A 1 164 ? -13.568 2.239 -19.121 1.00 78.69 164 ASN A CA 1
ATOM 1297 C C . ASN A 1 164 ? -14.843 3.070 -19.267 1.00 78.69 164 ASN A C 1
ATOM 1299 O O . ASN A 1 164 ? -14.773 4.298 -19.028 1.00 78.69 164 ASN A O 1
#